Protein AF-A0A7S2D6H2-F1 (afdb_monomer_lite)

Radius of gyration: 19.82 Å; chains: 1; bounding box: 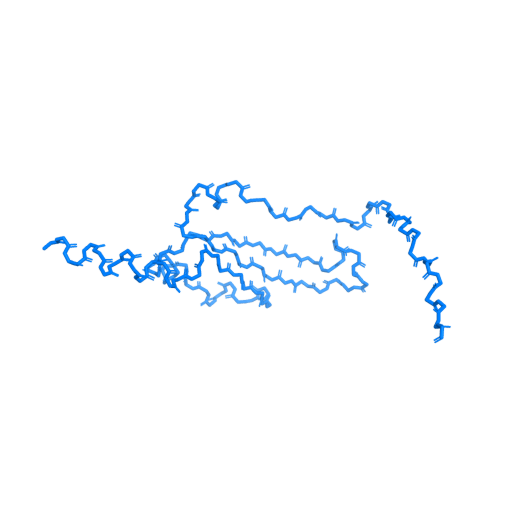43×46×53 Å

Structure (mmCIF, N/CA/C/O backbone):
data_AF-A0A7S2D6H2-F1
#
_entry.id   AF-A0A7S2D6H2-F1
#
loop_
_atom_site.group_PDB
_atom_site.id
_atom_site.type_symbol
_atom_site.label_atom_id
_atom_site.label_alt_id
_atom_site.label_comp_id
_atom_site.label_asym_id
_atom_site.label_entity_id
_atom_site.label_seq_id
_atom_site.pdbx_PDB_ins_code
_atom_site.Cartn_x
_atom_site.Cartn_y
_atom_site.Cartn_z
_atom_site.occupancy
_atom_site.B_iso_or_equiv
_atom_site.auth_seq_id
_atom_site.auth_comp_id
_atom_site.auth_asym_id
_atom_site.auth_atom_id
_atom_site.pdbx_PDB_model_num
ATOM 1 N N . LEU A 1 1 ? -27.297 6.524 23.996 1.00 52.06 1 LEU A N 1
ATOM 2 C CA . LEU A 1 1 ? -25.910 5.998 23.920 1.00 52.06 1 LEU A CA 1
ATOM 3 C C . LEU A 1 1 ? -25.820 4.689 23.122 1.00 52.06 1 LEU A C 1
ATOM 5 O O . LEU A 1 1 ? -25.005 4.605 22.216 1.00 52.06 1 LEU A O 1
ATOM 9 N N . VAL A 1 2 ? -26.673 3.694 23.403 1.00 51.09 2 VAL A N 1
ATOM 10 C CA . VAL A 1 2 ? -26.686 2.386 22.706 1.00 51.09 2 VAL A CA 1
ATOM 11 C C . VAL A 1 2 ? -27.036 2.503 21.214 1.00 51.09 2 VAL A C 1
ATOM 13 O O . VAL A 1 2 ? -26.420 1.834 20.392 1.00 51.09 2 VAL A O 1
ATOM 16 N N . THR A 1 3 ? -27.953 3.401 20.847 1.00 44.84 3 THR A N 1
ATOM 17 C CA . THR A 1 3 ? -28.370 3.641 19.452 1.00 44.84 3 THR A CA 1
ATOM 18 C C . THR A 1 3 ? -27.236 4.209 18.595 1.00 44.84 3 THR A C 1
ATOM 20 O O . THR A 1 3 ? -26.919 3.645 17.558 1.00 44.84 3 THR A O 1
ATOM 23 N N . ALA A 1 4 ? -26.519 5.222 19.097 1.00 50.34 4 ALA A N 1
ATOM 24 C CA . ALA A 1 4 ? -25.362 5.817 18.418 1.00 50.34 4 ALA A CA 1
ATOM 25 C C . ALA A 1 4 ? -24.190 4.831 18.246 1.00 50.34 4 ALA A C 1
ATOM 27 O O . ALA A 1 4 ? -23.463 4.877 17.258 1.00 50.34 4 ALA A O 1
ATOM 28 N N . LEU A 1 5 ? -24.000 3.906 19.197 1.00 48.34 5 LEU A N 1
ATOM 29 C CA . LEU A 1 5 ? -23.013 2.829 19.065 1.00 48.34 5 LEU A CA 1
ATOM 30 C C . LEU A 1 5 ? -23.436 1.779 18.027 1.00 48.34 5 LEU A C 1
ATOM 32 O O . LEU A 1 5 ? -22.568 1.208 17.372 1.00 48.34 5 LEU A O 1
ATOM 36 N N . ARG A 1 6 ? -24.743 1.536 17.862 1.00 50.22 6 ARG A N 1
ATOM 37 C CA . ARG A 1 6 ? -25.303 0.594 16.881 1.00 50.22 6 ARG A CA 1
ATOM 38 C C . ARG A 1 6 ? -25.216 1.145 15.458 1.00 50.22 6 ARG A C 1
ATOM 40 O O . ARG A 1 6 ? -24.676 0.459 14.599 1.00 50.22 6 ARG A O 1
ATOM 47 N N . GLU A 1 7 ? -25.602 2.404 15.255 1.00 53.78 7 GLU A N 1
ATOM 48 C CA . GLU A 1 7 ? -25.464 3.124 13.978 1.00 53.78 7 GLU A CA 1
ATOM 49 C C . GLU A 1 7 ? -24.000 3.202 13.533 1.00 53.78 7 GLU A C 1
ATOM 51 O O . GLU A 1 7 ? -23.676 2.939 12.378 1.00 53.78 7 GLU A O 1
ATOM 56 N N . ARG A 1 8 ? -23.077 3.467 14.469 1.00 54.03 8 ARG A N 1
ATOM 57 C CA . ARG A 1 8 ? -21.635 3.453 14.188 1.00 54.03 8 ARG A CA 1
ATOM 58 C C . ARG A 1 8 ? -21.141 2.061 13.779 1.00 54.03 8 ARG A C 1
ATOM 60 O O . ARG A 1 8 ? -20.251 1.963 12.944 1.00 54.03 8 ARG A O 1
ATOM 67 N N . LYS A 1 9 ? -21.710 0.989 14.338 1.00 52.31 9 LYS A N 1
ATOM 68 C CA . LYS A 1 9 ? -21.364 -0.404 14.005 1.00 52.31 9 LYS A CA 1
ATOM 69 C C . LYS A 1 9 ? -21.931 -0.835 12.646 1.00 52.31 9 LYS A C 1
ATOM 71 O O . LYS A 1 9 ? -21.252 -1.554 11.922 1.00 52.31 9 LYS A O 1
ATOM 76 N N . GLU A 1 10 ? -23.126 -0.366 12.290 1.00 56.47 10 GLU A N 1
ATOM 77 C CA . GLU A 1 10 ? -23.749 -0.578 10.975 1.00 56.47 10 GLU A CA 1
ATOM 78 C C . GLU A 1 10 ? -23.021 0.202 9.869 1.00 56.47 10 GLU A C 1
ATOM 80 O O . GLU A 1 10 ? -22.696 -0.372 8.832 1.00 56.47 10 GLU A O 1
ATOM 85 N N . LEU A 1 11 ? -22.632 1.457 10.125 1.00 56.22 11 LEU A N 1
ATOM 86 C CA . LEU A 1 11 ? -21.762 2.240 9.235 1.00 56.22 11 LEU A CA 1
ATOM 87 C C . LEU A 1 11 ? -20.389 1.587 9.030 1.00 56.22 11 LEU A C 1
ATOM 89 O O . LEU A 1 11 ? -19.874 1.571 7.915 1.00 56.22 11 LEU A O 1
ATOM 93 N N . LEU A 1 12 ? -19.802 1.012 10.084 1.00 54.53 12 LEU A N 1
ATOM 94 C CA . LEU A 1 12 ? -18.538 0.274 9.986 1.00 54.53 12 LEU A CA 1
ATOM 95 C C . LEU A 1 12 ? -18.674 -1.026 9.179 1.00 54.53 12 LEU A C 1
ATOM 97 O O . LEU A 1 12 ? -17.693 -1.447 8.575 1.00 54.53 12 LEU A O 1
ATOM 101 N N . GLY A 1 13 ? -19.864 -1.635 9.141 1.00 55.34 13 GLY A N 1
ATOM 102 C CA . GLY A 1 13 ? -20.164 -2.792 8.291 1.00 55.34 13 GLY A CA 1
ATOM 103 C C . GLY A 1 13 ? -20.334 -2.451 6.806 1.00 55.34 13 GLY A C 1
ATOM 104 O O . GLY A 1 13 ? -20.188 -3.335 5.968 1.00 55.34 13 GLY A O 1
ATOM 105 N N . LEU A 1 14 ? -20.610 -1.183 6.481 1.00 57.41 14 LEU A N 1
ATOM 106 C CA . LEU A 1 14 ? -20.710 -0.663 5.110 1.00 57.41 14 LEU A CA 1
ATOM 107 C C . LEU A 1 14 ? -19.391 -0.077 4.585 1.00 57.41 14 LEU A C 1
ATOM 109 O O . LEU A 1 14 ? -19.271 0.196 3.394 1.00 57.41 14 LEU A O 1
ATOM 113 N N . CYS A 1 15 ? -18.415 0.157 5.462 1.00 64.31 15 CYS A N 1
ATOM 114 C CA . CYS A 1 15 ? -17.107 0.665 5.069 1.00 64.31 15 CYS A CA 1
ATOM 115 C C . CYS A 1 15 ? -16.219 -0.469 4.562 1.00 64.31 15 CYS A C 1
ATOM 117 O O . CYS A 1 15 ? -16.103 -1.506 5.217 1.00 64.31 15 CYS A O 1
ATOM 119 N N . ASP A 1 16 ? -15.513 -0.233 3.455 1.00 77.25 16 ASP A N 1
ATOM 120 C CA . ASP A 1 16 ? -14.521 -1.185 2.970 1.00 77.25 16 ASP A CA 1
ATOM 121 C C . ASP A 1 16 ? -13.481 -1.495 4.069 1.00 77.25 16 ASP A C 1
ATOM 123 O O . ASP A 1 16 ? -12.905 -0.582 4.679 1.00 77.25 16 ASP A O 1
ATOM 127 N N . PRO A 1 17 ? -13.206 -2.782 4.350 1.00 83.88 17 PRO A N 1
ATOM 128 C CA . PRO A 1 17 ? -12.254 -3.172 5.390 1.00 83.88 17 PRO A CA 1
ATOM 129 C C . PRO A 1 17 ? -10.804 -2.853 4.996 1.00 83.88 17 PRO A C 1
ATOM 131 O O . PRO A 1 17 ? -9.922 -2.772 5.861 1.00 83.88 17 PRO A O 1
ATOM 134 N N . CYS A 1 18 ? -10.565 -2.681 3.694 1.00 89.88 18 CYS A N 1
ATOM 135 C CA . CYS A 1 18 ? -9.273 -2.436 3.082 1.00 89.88 18 CYS A CA 1
ATOM 136 C C . CYS A 1 18 ? -9.394 -1.333 2.025 1.00 89.88 18 CYS A C 1
ATOM 138 O O . CYS A 1 18 ? -10.299 -1.353 1.197 1.00 89.88 18 CYS A O 1
ATOM 140 N N . LEU A 1 19 ? -8.442 -0.409 2.034 1.00 91.50 19 LEU A N 1
ATOM 141 C CA . LEU A 1 19 ? -8.231 0.600 1.007 1.00 91.50 19 LEU A CA 1
ATOM 142 C C . LEU A 1 19 ? -6.970 0.226 0.228 1.00 91.50 19 LEU A C 1
ATOM 144 O O . LEU A 1 19 ? -5.918 0.036 0.835 1.00 91.50 19 LEU A O 1
ATOM 148 N N . ILE A 1 20 ? -7.048 0.168 -1.101 1.00 93.50 20 ILE A N 1
ATOM 149 C CA . ILE A 1 20 ? -5.876 0.012 -1.970 1.00 93.50 20 ILE A CA 1
ATOM 150 C C . ILE A 1 20 ? -5.893 1.145 -2.990 1.00 93.50 20 ILE A C 1
ATOM 152 O O . ILE A 1 20 ? -6.870 1.315 -3.716 1.00 93.50 20 ILE A O 1
ATOM 156 N N . CYS A 1 21 ? -4.813 1.917 -3.050 1.00 93.69 21 CYS A N 1
ATOM 157 C CA . CYS A 1 21 ? -4.643 2.988 -4.024 1.00 93.69 21 CYS A CA 1
ATOM 158 C C . CYS A 1 21 ? -3.278 2.858 -4.708 1.00 93.69 21 CYS A C 1
ATOM 160 O O . CYS 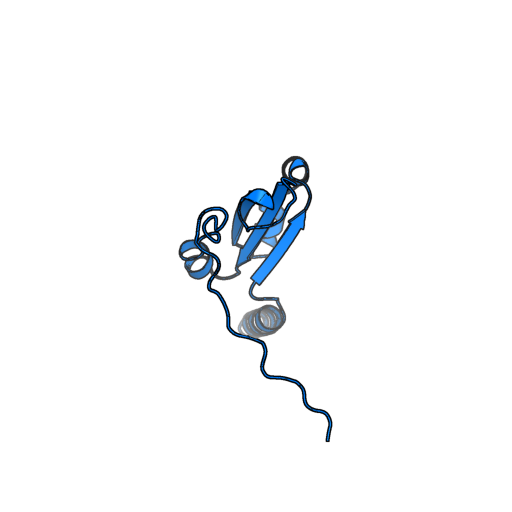A 1 21 ? -2.254 2.691 -4.046 1.00 93.69 21 CYS A O 1
ATOM 162 N N . GLU A 1 22 ? -3.277 2.934 -6.036 1.00 94.31 22 GLU A N 1
ATOM 163 C CA . GLU A 1 22 ? -2.081 2.966 -6.876 1.00 94.31 22 GLU A CA 1
ATOM 164 C C . GLU A 1 22 ? -1.984 4.347 -7.522 1.00 94.31 22 GLU A C 1
ATOM 166 O O . GLU A 1 22 ? -2.979 4.853 -8.047 1.00 94.31 22 GLU A O 1
ATOM 171 N N . ASN A 1 23 ? -0.811 4.978 -7.449 1.00 96.38 23 ASN A N 1
ATOM 172 C CA . ASN A 1 23 ? -0.567 6.219 -8.177 1.00 96.38 23 ASN A CA 1
ATOM 173 C C . ASN A 1 23 ? 0.917 6.414 -8.531 1.00 96.38 23 ASN A C 1
ATOM 175 O O . ASN A 1 23 ? 1.798 5.641 -8.145 1.00 96.38 23 ASN A O 1
ATOM 179 N N . VAL A 1 24 ? 1.231 7.492 -9.249 1.00 95.81 24 VAL A N 1
ATOM 180 C CA . VAL A 1 24 ? 2.611 7.934 -9.456 1.00 95.81 24 VAL A CA 1
ATOM 181 C C . VAL A 1 24 ? 3.284 8.290 -8.117 1.00 95.81 24 VAL A C 1
ATOM 183 O O . VAL A 1 24 ? 2.620 8.806 -7.215 1.00 95.81 24 VAL A O 1
ATOM 186 N N . PRO A 1 25 ? 4.605 8.063 -7.968 1.00 95.19 25 PRO A N 1
ATOM 187 C CA . PRO A 1 25 ? 5.320 8.334 -6.715 1.00 95.19 25 PRO A CA 1
ATOM 188 C C . PRO A 1 25 ? 5.184 9.763 -6.177 1.00 95.19 25 PRO A C 1
ATOM 190 O O . PRO A 1 25 ? 5.190 9.972 -4.967 1.00 95.19 25 PRO A O 1
ATOM 193 N N . THR A 1 26 ? 5.004 10.745 -7.061 1.00 94.50 26 THR A N 1
ATOM 194 C CA . THR A 1 26 ? 4.847 12.158 -6.694 1.00 94.50 26 THR A CA 1
ATOM 195 C C . THR A 1 26 ? 3.569 12.454 -5.909 1.00 94.50 26 THR A C 1
ATOM 197 O O . THR A 1 26 ? 3.499 13.501 -5.269 1.00 94.50 26 THR A O 1
ATOM 200 N N . LEU A 1 27 ? 2.590 11.536 -5.871 1.00 91.81 27 LEU A N 1
ATOM 201 C CA . LEU A 1 27 ? 1.402 11.680 -5.025 1.00 91.81 27 LEU A CA 1
ATOM 202 C C . LEU A 1 27 ? 1.759 11.821 -3.534 1.00 91.81 27 LEU A C 1
ATOM 204 O O . LEU A 1 27 ? 1.017 12.485 -2.815 1.00 91.81 27 LEU A O 1
ATOM 208 N N . LEU A 1 28 ? 2.893 11.269 -3.068 1.00 89.19 28 LEU A N 1
ATOM 209 C CA . LEU A 1 28 ? 3.352 11.428 -1.674 1.00 89.19 28 LEU A CA 1
ATOM 210 C C . LEU A 1 28 ? 3.362 12.885 -1.216 1.00 89.19 28 LEU A C 1
ATOM 212 O O . LEU A 1 28 ? 3.045 13.157 -0.065 1.00 89.19 28 LEU A O 1
ATOM 216 N N . ASN A 1 29 ? 3.678 13.809 -2.123 1.00 91.19 29 ASN A N 1
ATOM 217 C CA . ASN A 1 29 ? 3.782 15.234 -1.821 1.00 91.19 29 ASN A CA 1
ATOM 218 C C . ASN A 1 29 ? 2.420 15.888 -1.531 1.00 91.19 29 ASN A C 1
ATOM 220 O O . ASN A 1 29 ? 2.369 16.995 -1.006 1.00 91.19 29 ASN A O 1
ATOM 224 N N . HIS A 1 30 ? 1.323 15.219 -1.889 1.00 90.06 30 HIS A N 1
ATOM 225 C CA . HIS A 1 30 ? -0.045 15.724 -1.762 1.00 90.06 30 HIS A CA 1
ATOM 226 C C . HIS A 1 30 ? -0.916 14.849 -0.851 1.00 90.06 30 HIS A C 1
ATOM 228 O O . HIS A 1 30 ? -2.073 15.183 -0.592 1.00 90.06 30 HIS A O 1
ATOM 234 N N . LEU A 1 31 ? -0.390 13.716 -0.379 1.00 88.06 31 LEU A N 1
ATOM 235 C CA . LEU A 1 31 ? -1.145 12.762 0.417 1.00 88.06 31 LEU A CA 1
ATOM 236 C C . LEU A 1 31 ? -1.200 13.206 1.886 1.00 88.06 31 LEU A C 1
ATOM 238 O O . LEU A 1 31 ? -0.174 13.309 2.553 1.00 88.06 31 LEU A O 1
ATOM 242 N N . SER A 1 32 ? -2.408 13.408 2.415 1.00 89.75 32 SER A N 1
ATOM 243 C CA . SER A 1 32 ? -2.616 13.669 3.844 1.00 89.75 32 SER A CA 1
ATOM 244 C C . SER A 1 32 ? -2.977 12.381 4.584 1.00 89.75 32 SER A C 1
ATOM 246 O O . SER A 1 32 ? -4.114 11.907 4.524 1.00 89.75 32 SER A O 1
ATOM 248 N N . PHE A 1 33 ? -2.008 11.818 5.308 1.00 89.12 33 PHE A N 1
ATOM 249 C CA . PHE A 1 33 ? -2.228 10.650 6.169 1.00 89.12 33 PHE A CA 1
ATOM 250 C C . PHE A 1 33 ? -3.205 10.933 7.312 1.00 89.12 33 PHE A C 1
ATOM 252 O O . PHE A 1 33 ? -3.979 10.055 7.684 1.00 89.12 33 PHE A O 1
ATOM 259 N N . GLU A 1 34 ? -3.222 12.166 7.817 1.00 91.31 34 GLU A N 1
ATOM 260 C CA . GLU A 1 34 ? -4.131 12.590 8.882 1.00 91.31 34 GLU A CA 1
ATOM 261 C C . GLU A 1 34 ? -5.601 12.448 8.457 1.00 91.31 34 GLU A C 1
ATOM 263 O O . GLU A 1 34 ? -6.438 11.985 9.232 1.00 91.31 34 GLU A O 1
ATOM 268 N N . HIS A 1 35 ? -5.935 12.786 7.206 1.00 90.12 35 HIS A N 1
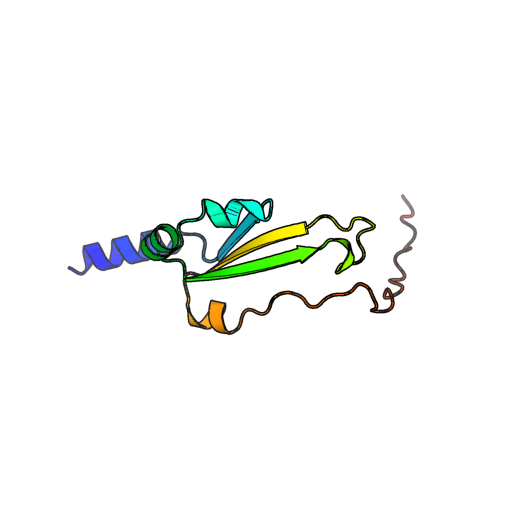ATOM 269 C CA . HIS A 1 35 ? -7.292 12.583 6.693 1.00 90.12 35 HIS A CA 1
ATOM 270 C C . HIS A 1 35 ? -7.672 11.102 6.621 1.00 90.12 35 HIS A C 1
ATOM 272 O O . HIS A 1 35 ? -8.796 10.745 6.971 1.00 90.12 35 HIS A O 1
ATOM 278 N N . LEU A 1 36 ? -6.750 10.230 6.211 1.00 90.56 36 LEU A N 1
ATOM 279 C CA . LEU A 1 36 ? -6.999 8.787 6.159 1.00 90.56 36 LEU A CA 1
ATOM 280 C C . LEU A 1 36 ? -7.189 8.194 7.562 1.00 90.56 36 LEU A C 1
ATOM 282 O O . LEU A 1 36 ? -8.069 7.354 7.758 1.00 90.56 36 LEU A O 1
ATOM 286 N N . GLU A 1 37 ? -6.440 8.684 8.550 1.00 89.75 37 GLU A N 1
ATOM 287 C CA . GLU A 1 37 ? -6.603 8.295 9.952 1.00 89.75 37 GLU A CA 1
ATOM 288 C C . GLU A 1 37 ? -7.944 8.776 10.528 1.00 89.75 37 GLU A C 1
ATOM 290 O O . GLU A 1 37 ? -8.643 7.992 11.171 1.00 89.75 37 GLU A O 1
ATOM 295 N N . LYS A 1 38 ? -8.374 10.011 10.223 1.00 89.19 38 LYS A N 1
ATOM 296 C CA . LYS A 1 38 ? -9.716 10.524 10.582 1.00 89.19 38 LYS A CA 1
ATOM 297 C C . LYS A 1 38 ? -10.834 9.696 9.961 1.00 89.19 38 LYS A C 1
ATOM 299 O O . LYS A 1 38 ? -11.866 9.476 10.593 1.00 89.19 38 LYS A O 1
ATOM 304 N N . LEU A 1 39 ? -10.618 9.213 8.739 1.00 87.69 39 LEU A N 1
ATOM 305 C CA . LEU A 1 39 ? -11.531 8.283 8.093 1.00 87.69 39 LEU A CA 1
ATOM 306 C C . LEU A 1 39 ? -11.507 6.904 8.740 1.00 87.69 39 LEU A C 1
ATOM 308 O O . LEU A 1 39 ? -12.431 6.155 8.468 1.00 87.69 39 LEU A O 1
ATOM 312 N N . GLY A 1 40 ? -10.537 6.588 9.603 1.00 90.62 40 GLY A N 1
ATOM 313 C CA . GLY A 1 40 ? -10.411 5.350 10.372 1.00 90.62 40 GLY A CA 1
ATOM 314 C C . GLY 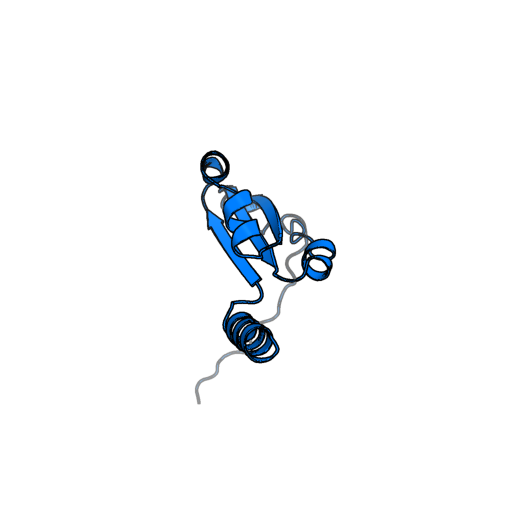A 1 40 ? -9.511 4.294 9.730 1.00 90.62 40 GLY A C 1
ATOM 315 O O . GLY A 1 40 ? -9.646 3.118 10.067 1.00 90.62 40 GLY A O 1
ATOM 316 N N . TYR A 1 41 ? -8.637 4.680 8.797 1.00 92.94 41 TYR A N 1
ATOM 317 C CA . TYR A 1 41 ? -7.670 3.784 8.166 1.00 92.94 41 TYR A CA 1
ATOM 318 C C . TYR A 1 41 ? -6.271 3.954 8.754 1.00 92.94 41 TYR A C 1
ATOM 320 O O . TYR A 1 41 ? -5.720 5.052 8.809 1.00 92.94 41 TYR A O 1
ATOM 328 N N . TYR A 1 42 ? -5.645 2.829 9.074 1.00 93.88 42 TYR A N 1
ATOM 329 C CA . TYR A 1 42 ? -4.215 2.740 9.323 1.00 93.88 42 TYR A CA 1
ATOM 330 C C . TYR A 1 42 ? -3.528 2.376 8.009 1.00 93.88 42 TYR A C 1
ATOM 332 O O . TYR A 1 42 ? -3.852 1.343 7.421 1.00 93.88 42 TYR A O 1
ATOM 340 N N . CYS A 1 43 ? -2.589 3.202 7.548 1.00 94.69 43 CYS A N 1
ATOM 341 C CA . CYS A 1 43 ? -2.014 3.080 6.208 1.00 94.69 43 CYS A CA 1
ATOM 342 C C . CYS A 1 43 ? -0.526 2.700 6.218 1.00 94.69 43 CYS A C 1
ATOM 344 O O . CYS A 1 43 ? 0.239 3.130 7.080 1.00 94.69 43 CYS A O 1
ATOM 346 N N . LYS A 1 44 ? -0.109 1.933 5.209 1.00 94.00 44 LYS A N 1
ATOM 347 C CA . LYS A 1 44 ? 1.284 1.721 4.795 1.00 94.00 44 LYS A CA 1
ATOM 348 C C . LYS A 1 44 ? 1.424 2.185 3.354 1.00 94.00 44 LYS A C 1
ATOM 350 O O . LYS A 1 44 ? 0.525 1.977 2.541 1.00 94.00 44 LYS A O 1
ATOM 355 N N . VAL A 1 45 ? 2.570 2.775 3.042 1.00 94.12 45 VAL A N 1
ATOM 356 C CA . VAL A 1 45 ? 2.901 3.208 1.687 1.00 94.12 45 VAL A CA 1
ATOM 357 C C . VAL A 1 45 ? 4.264 2.667 1.311 1.00 94.12 45 VAL A C 1
ATOM 359 O O . VAL A 1 45 ? 5.182 2.648 2.127 1.00 94.12 45 VAL A O 1
ATOM 362 N N . PHE A 1 46 ? 4.380 2.199 0.078 1.00 93.38 46 PHE A N 1
ATOM 363 C CA . PHE A 1 46 ? 5.628 1.713 -0.489 1.00 93.38 46 PHE A CA 1
ATOM 364 C C . PHE A 1 46 ? 5.626 1.945 -1.999 1.00 93.38 46 PHE A C 1
ATOM 366 O O . PHE A 1 46 ? 4.577 2.138 -2.614 1.00 93.38 46 PHE A O 1
ATOM 373 N N . VAL A 1 47 ? 6.815 1.950 -2.595 1.00 92.62 47 VAL A N 1
ATOM 374 C CA . VAL A 1 47 ? 6.986 2.095 -4.042 1.00 92.62 47 VAL A CA 1
ATOM 375 C C . VAL A 1 47 ? 7.394 0.751 -4.626 1.00 92.62 47 VAL A C 1
ATOM 377 O O . VAL A 1 47 ? 8.307 0.101 -4.120 1.00 92.62 47 VAL A O 1
ATOM 380 N N . VAL A 1 48 ? 6.723 0.350 -5.701 1.00 92.19 48 VAL A N 1
ATOM 381 C CA . VAL A 1 48 ? 7.048 -0.837 -6.494 1.00 92.19 48 VAL A CA 1
ATOM 382 C C . VAL A 1 48 ? 7.506 -0.422 -7.885 1.00 92.19 48 VAL A C 1
ATOM 384 O O . VAL A 1 48 ? 6.991 0.538 -8.459 1.00 92.19 48 VAL A O 1
ATOM 387 N N . SER A 1 49 ? 8.464 -1.151 -8.448 1.00 91.50 49 SER A N 1
ATOM 388 C CA . SER A 1 49 ? 8.807 -1.066 -9.869 1.00 91.50 49 SER A CA 1
ATOM 389 C C . SER A 1 49 ? 8.259 -2.284 -10.597 1.00 91.50 49 SER A C 1
ATOM 391 O O . SER A 1 49 ? 8.455 -3.405 -10.133 1.00 91.50 49 SER A O 1
ATOM 393 N N . GLY A 1 50 ? 7.647 -2.104 -11.770 1.00 89.12 50 GLY A N 1
ATOM 394 C CA . GLY A 1 50 ? 7.206 -3.238 -12.594 1.00 89.12 50 GLY A CA 1
ATOM 395 C C . GLY A 1 50 ? 8.331 -4.247 -12.882 1.00 89.12 50 GLY A C 1
ATOM 396 O O . GLY A 1 50 ? 8.093 -5.455 -12.885 1.00 89.12 50 GLY A O 1
ATOM 397 N N . SER A 1 51 ? 9.574 -3.774 -13.011 1.00 88.19 51 SER A N 1
ATOM 398 C CA . SER A 1 51 ? 10.747 -4.626 -13.240 1.00 88.19 51 SER A CA 1
ATOM 399 C C . SER A 1 51 ? 11.011 -5.598 -12.091 1.00 88.19 51 SER A C 1
ATOM 401 O O . SER A 1 51 ? 11.577 -6.662 -12.316 1.00 88.19 51 SER A O 1
ATOM 403 N N . GLN A 1 52 ? 10.554 -5.287 -10.873 1.00 89.00 52 GLN A N 1
ATOM 404 C CA . GLN A 1 52 ? 10.640 -6.187 -9.723 1.00 89.00 52 GLN A CA 1
ATOM 405 C C . GLN A 1 52 ? 9.641 -7.347 -9.817 1.00 89.00 52 GLN A C 1
ATOM 407 O O . GLN A 1 52 ? 9.833 -8.344 -9.133 1.00 89.00 52 GLN A O 1
ATOM 412 N N . PHE A 1 53 ? 8.613 -7.260 -10.664 1.00 87.75 53 PHE A N 1
ATOM 413 C CA . PHE A 1 53 ? 7.498 -8.214 -10.740 1.00 87.75 53 PHE A CA 1
ATOM 414 C C . PHE A 1 53 ? 7.346 -8.843 -12.130 1.00 87.75 53 PHE A C 1
ATOM 416 O O . PHE A 1 53 ? 6.239 -9.146 -12.563 1.00 87.75 53 PHE A O 1
ATOM 423 N N . ARG A 1 54 ? 8.468 -9.062 -12.833 1.00 82.25 54 ARG A N 1
ATOM 424 C CA . ARG A 1 54 ? 8.515 -9.671 -14.180 1.00 82.25 54 ARG A CA 1
ATOM 425 C C . ARG A 1 54 ? 7.770 -8.878 -15.261 1.00 82.25 54 ARG A C 1
ATOM 427 O O . ARG A 1 54 ? 7.498 -9.411 -16.334 1.00 82.25 54 ARG A O 1
ATOM 434 N N . CYS A 1 55 ? 7.477 -7.603 -15.024 1.00 81.50 55 CYS A N 1
ATOM 435 C CA . CYS A 1 55 ? 7.002 -6.721 -16.080 1.00 81.50 55 CYS A CA 1
ATOM 436 C C . CYS A 1 55 ? 8.206 -6.200 -16.874 1.00 81.50 55 CYS A C 1
ATOM 438 O O . CYS A 1 55 ? 9.201 -5.773 -16.289 1.00 81.50 55 CYS A O 1
ATOM 440 N N . ALA A 1 56 ? 8.084 -6.122 -18.201 1.00 82.62 56 ALA A N 1
ATOM 441 C CA . ALA A 1 56 ? 9.100 -5.539 -19.089 1.00 82.62 56 ALA A CA 1
ATOM 442 C C . ALA A 1 56 ? 9.267 -4.007 -18.930 1.00 82.62 56 ALA A C 1
ATOM 444 O O . ALA A 1 56 ? 9.872 -3.345 -19.766 1.00 82.62 56 ALA A O 1
ATOM 445 N N . SER A 1 57 ? 8.704 -3.419 -17.871 1.00 84.50 57 SER A N 1
ATOM 446 C CA . SER A 1 57 ? 8.681 -1.984 -17.618 1.00 84.50 57 SER A CA 1
ATOM 447 C C . SER A 1 57 ? 9.243 -1.682 -16.237 1.00 84.50 57 SER A C 1
ATOM 449 O O . SER A 1 57 ? 8.740 -2.187 -15.238 1.00 84.50 57 SER A O 1
ATOM 451 N N . ALA A 1 58 ? 10.225 -0.783 -16.163 1.00 89.06 58 ALA A N 1
ATOM 452 C CA . ALA A 1 58 ? 10.750 -0.243 -14.906 1.00 89.06 58 ALA A CA 1
ATOM 453 C C . ALA A 1 58 ? 9.872 0.885 -14.322 1.00 89.06 58 ALA A C 1
ATOM 455 O O . ALA A 1 58 ? 10.337 1.708 -13.533 1.00 89.06 58 ALA A O 1
ATOM 456 N N . ARG A 1 59 ? 8.603 0.978 -14.745 1.00 93.56 59 ARG A N 1
ATOM 457 C CA . ARG A 1 59 ? 7.702 2.042 -14.306 1.00 93.56 59 ARG A CA 1
ATOM 458 C C . ARG A 1 59 ? 7.420 1.890 -12.813 1.00 93.56 59 ARG A C 1
ATOM 460 O O . ARG A 1 59 ? 6.924 0.855 -12.370 1.00 93.56 59 ARG A O 1
ATOM 467 N N . GLN A 1 60 ? 7.724 2.945 -12.064 1.00 94.06 60 GLN A N 1
ATOM 468 C CA . GLN A 1 60 ? 7.486 3.005 -10.629 1.00 94.06 60 GLN A CA 1
ATOM 469 C C . GLN A 1 60 ? 6.050 3.415 -10.316 1.00 94.06 60 GLN A C 1
ATOM 471 O O . GLN A 1 60 ? 5.450 4.237 -11.025 1.00 94.06 60 GLN A O 1
ATOM 476 N N . ARG A 1 61 ? 5.529 2.851 -9.228 1.00 95.19 61 ARG A N 1
ATOM 477 C CA . ARG A 1 61 ? 4.227 3.157 -8.647 1.00 95.19 61 ARG A CA 1
ATOM 478 C C . ARG A 1 61 ? 4.282 3.208 -7.145 1.00 95.19 61 ARG A C 1
ATOM 480 O O . ARG A 1 61 ? 4.874 2.341 -6.515 1.00 95.19 61 ARG A O 1
ATOM 487 N N . LEU A 1 62 ? 3.626 4.214 -6.596 1.00 95.25 62 LEU A N 1
ATOM 488 C CA . LEU A 1 62 ? 3.253 4.248 -5.204 1.00 95.25 62 LEU A CA 1
ATOM 489 C C . LEU A 1 62 ? 2.033 3.367 -4.995 1.00 95.25 62 LEU A C 1
ATOM 491 O O . LEU A 1 62 ? 1.051 3.469 -5.725 1.00 95.25 62 LEU A O 1
ATOM 495 N N . VAL A 1 63 ? 2.105 2.538 -3.966 1.00 95.50 63 VAL A N 1
ATOM 496 C CA . VAL A 1 63 ? 0.998 1.727 -3.487 1.00 95.50 63 VAL A CA 1
ATOM 497 C C . VAL A 1 63 ? 0.715 2.145 -2.054 1.00 95.50 63 VAL A C 1
ATOM 499 O O . VAL A 1 63 ? 1.592 2.072 -1.191 1.00 95.50 63 VAL A O 1
ATOM 502 N N . LEU A 1 64 ? -0.511 2.595 -1.812 1.00 95.62 64 LEU A N 1
ATOM 503 C CA . LEU A 1 64 ? -1.057 2.832 -0.486 1.00 95.62 64 LEU A CA 1
ATOM 504 C C . LEU A 1 64 ? -2.008 1.695 -0.145 1.00 95.62 64 LEU A C 1
ATOM 506 O O . LEU A 1 64 ? -2.929 1.401 -0.906 1.00 95.62 64 LEU A O 1
ATOM 510 N N . ILE A 1 65 ? -1.791 1.086 1.016 1.00 95.69 65 ILE A N 1
ATOM 511 C CA . ILE A 1 65 ? -2.687 0.081 1.581 1.00 95.69 65 ILE A CA 1
ATOM 512 C C . ILE A 1 65 ? -3.134 0.556 2.954 1.00 95.69 65 ILE A C 1
ATOM 514 O O . ILE A 1 65 ? -2.301 0.847 3.813 1.00 95.69 65 ILE A O 1
ATOM 518 N N . GLY A 1 66 ? -4.444 0.634 3.150 1.00 95.19 66 GLY A N 1
ATOM 519 C CA . GLY A 1 66 ? -5.081 1.013 4.402 1.00 95.19 66 GLY A CA 1
ATOM 520 C C . GLY A 1 66 ? -5.936 -0.121 4.947 1.00 95.19 66 GLY A C 1
ATOM 521 O O . GLY A 1 66 ? -6.682 -0.738 4.198 1.00 95.19 66 GLY A O 1
ATOM 522 N N . PHE A 1 67 ? -5.879 -0.369 6.252 1.00 94.56 67 PHE A N 1
ATOM 523 C CA . PHE A 1 67 ? -6.804 -1.273 6.939 1.00 94.56 67 PHE A CA 1
ATOM 524 C C . PHE A 1 67 ? -7.482 -0.552 8.096 1.00 94.56 67 PHE A C 1
ATOM 526 O O . PHE A 1 67 ? -6.873 0.291 8.754 1.00 94.56 67 PHE A O 1
ATOM 533 N N . ARG A 1 68 ? -8.731 -0.921 8.382 1.00 90.81 68 ARG A N 1
ATOM 534 C CA . ARG A 1 68 ? -9.441 -0.470 9.592 1.00 90.81 68 ARG A CA 1
ATOM 535 C C . ARG A 1 68 ? -8.895 -1.118 10.870 1.00 90.81 68 ARG A C 1
ATOM 537 O O . ARG A 1 68 ? -8.983 -0.537 11.945 1.00 90.81 68 ARG A O 1
ATOM 544 N N . ASP A 1 69 ? -8.307 -2.308 10.743 1.00 90.81 69 ASP A N 1
ATOM 545 C CA . ASP A 1 69 ? -7.659 -3.038 11.833 1.00 90.81 69 ASP A CA 1
ATOM 546 C C . ASP A 1 69 ? -6.133 -2.839 11.795 1.00 90.81 69 ASP A C 1
ATOM 548 O O . ASP A 1 69 ? -5.433 -3.284 10.877 1.00 90.81 69 ASP A O 1
ATOM 552 N N . LYS A 1 70 ? -5.605 -2.197 12.842 1.00 91.12 70 LYS A N 1
ATOM 553 C CA . LYS A 1 70 ? -4.172 -1.940 13.020 1.00 91.12 70 LYS A CA 1
ATOM 554 C C . LYS A 1 70 ? -3.341 -3.227 13.086 1.00 91.12 70 LYS A C 1
ATOM 556 O O . LYS A 1 70 ? -2.207 -3.241 12.603 1.00 91.12 70 LYS A O 1
ATOM 561 N N . ALA A 1 71 ? -3.876 -4.313 13.646 1.00 92.62 71 ALA A N 1
ATOM 562 C CA . ALA A 1 71 ? -3.177 -5.593 13.734 1.00 92.62 71 ALA A CA 1
ATOM 563 C C . ALA A 1 71 ? -3.055 -6.269 12.360 1.00 92.62 71 ALA A C 1
ATOM 565 O O . ALA A 1 71 ? -2.028 -6.887 12.067 1.00 92.62 71 ALA A O 1
ATOM 566 N N . VAL A 1 72 ? -4.066 -6.121 11.496 1.00 92.06 72 VAL A N 1
ATOM 567 C CA . VAL A 1 72 ? -4.001 -6.588 10.100 1.00 92.06 72 VAL A CA 1
ATOM 568 C C . VAL A 1 72 ? -2.931 -5.814 9.336 1.00 92.06 72 VAL A C 1
ATOM 570 O O . VAL A 1 72 ? -2.064 -6.435 8.718 1.00 92.06 72 VAL A O 1
ATOM 573 N N . LEU A 1 73 ? -2.913 -4.481 9.452 1.00 94.19 73 LEU A N 1
ATOM 574 C CA . LEU A 1 73 ? -1.863 -3.667 8.835 1.00 94.19 73 LEU A CA 1
ATOM 575 C C . LEU A 1 73 ? -0.468 -4.075 9.322 1.00 94.19 73 LEU A C 1
ATOM 577 O O . LEU A 1 73 ? 0.461 -4.159 8.518 1.00 94.19 73 LEU A O 1
ATOM 581 N N . ALA A 1 74 ? -0.296 -4.326 10.623 1.00 93.12 74 ALA A N 1
ATOM 582 C CA . ALA A 1 74 ? 0.994 -4.716 11.188 1.00 93.12 74 ALA A CA 1
ATOM 583 C C . ALA A 1 74 ? 1.542 -5.997 10.537 1.00 93.12 74 ALA A C 1
ATOM 585 O O . ALA A 1 74 ? 2.720 -6.034 10.184 1.00 93.12 74 ALA A O 1
ATOM 586 N N . ARG A 1 75 ? 0.675 -6.991 10.294 1.00 94.69 75 ARG A N 1
ATOM 587 C CA . ARG A 1 75 ? 1.031 -8.254 9.623 1.00 94.69 75 ARG A CA 1
ATOM 588 C C . ARG A 1 75 ? 1.170 -8.137 8.105 1.00 94.69 75 ARG A C 1
ATOM 590 O O . ARG A 1 75 ? 1.789 -9.004 7.500 1.00 94.69 75 ARG A O 1
ATOM 597 N N . PHE A 1 76 ? 0.603 -7.101 7.486 1.00 93.38 76 PHE A N 1
ATOM 598 C CA . PHE A 1 76 ? 0.726 -6.899 6.046 1.00 93.38 76 PHE A CA 1
ATOM 599 C C . PHE A 1 76 ? 2.188 -6.660 5.646 1.00 93.38 76 PHE A C 1
ATOM 601 O O . PHE A 1 76 ? 2.830 -5.703 6.103 1.00 93.38 76 PHE A O 1
ATOM 608 N N . THR A 1 77 ? 2.683 -7.502 4.744 1.00 91.00 77 THR A N 1
ATOM 609 C CA . THR A 1 77 ? 3.991 -7.380 4.105 1.00 91.00 77 THR A CA 1
ATOM 610 C C . THR A 1 77 ? 3.804 -7.112 2.610 1.00 91.00 77 THR A C 1
ATOM 612 O O . THR A 1 77 ? 3.031 -7.815 1.955 1.00 91.00 77 THR A O 1
ATOM 615 N N . PRO A 1 78 ? 4.483 -6.096 2.042 1.00 87.12 78 PRO A N 1
ATOM 616 C CA . PRO A 1 78 ? 4.503 -5.906 0.598 1.00 87.12 78 PRO A CA 1
ATOM 617 C C . PRO A 1 78 ? 4.987 -7.179 -0.111 1.00 87.12 78 PRO A C 1
ATOM 619 O O . PRO A 1 78 ? 5.855 -7.877 0.426 1.00 87.12 78 PRO A O 1
ATOM 622 N N . PRO A 1 79 ? 4.457 -7.494 -1.305 1.00 84.62 79 PRO A N 1
ATOM 623 C CA . PRO A 1 79 ? 4.889 -8.674 -2.036 1.00 84.62 79 PRO A CA 1
ATOM 624 C C . PRO A 1 79 ? 6.392 -8.574 -2.352 1.00 84.62 79 PRO A C 1
ATOM 626 O O . PRO A 1 79 ? 6.862 -7.504 -2.752 1.00 84.62 79 PRO A O 1
ATOM 629 N N . PRO A 1 80 ? 7.163 -9.663 -2.181 1.00 83.75 80 PRO A N 1
ATOM 630 C CA . PRO A 1 80 ? 8.590 -9.644 -2.467 1.00 83.75 80 PRO A CA 1
ATOM 631 C C . PRO A 1 80 ? 8.837 -9.514 -3.980 1.00 83.75 80 PRO A C 1
ATOM 633 O O . PRO A 1 80 ? 8.020 -9.996 -4.773 1.00 83.75 80 PRO A O 1
ATOM 636 N N . PRO A 1 81 ? 9.971 -8.928 -4.406 1.00 83.56 81 PRO A N 1
ATOM 637 C CA . PRO A 1 81 ? 10.385 -8.940 -5.805 1.00 83.56 81 PRO A CA 1
ATOM 638 C C . PRO A 1 81 ? 10.438 -10.368 -6.375 1.00 83.56 81 PRO A C 1
ATOM 640 O O . PRO A 1 81 ? 10.968 -11.283 -5.751 1.00 83.56 81 PRO A O 1
ATOM 643 N N . GLN A 1 82 ? 9.914 -10.551 -7.585 1.00 81.81 82 GLN A N 1
ATOM 644 C CA . GLN A 1 82 ? 9.850 -11.818 -8.325 1.00 81.81 82 GLN A CA 1
ATOM 645 C C . GLN A 1 82 ? 10.717 -11.828 -9.595 1.00 81.81 82 GLN A C 1
ATOM 647 O O . GLN A 1 82 ? 10.701 -12.811 -10.341 1.00 81.81 82 GLN A O 1
ATOM 652 N N . ALA A 1 83 ? 11.457 -10.745 -9.859 1.00 70.00 83 ALA A N 1
ATOM 653 C CA . ALA A 1 83 ? 12.248 -10.551 -11.076 1.00 70.00 83 ALA A CA 1
ATOM 654 C C . ALA A 1 83 ? 13.260 -11.675 -11.347 1.00 70.00 83 ALA A C 1
ATOM 656 O O . ALA A 1 83 ? 13.491 -12.025 -12.498 1.00 70.00 83 ALA A O 1
ATOM 657 N N . THR A 1 84 ? 13.841 -12.248 -10.290 1.00 64.00 84 THR A N 1
ATOM 658 C CA . THR A 1 84 ? 14.875 -13.292 -10.370 1.00 64.00 84 THR A CA 1
ATOM 659 C C . THR A 1 84 ? 14.351 -14.693 -10.069 1.00 64.00 84 THR A C 1
ATOM 661 O O . THR A 1 84 ? 15.075 -15.668 -10.255 1.00 64.00 84 THR A O 1
ATOM 664 N N . ALA A 1 85 ? 13.105 -14.826 -9.603 1.00 66.06 85 ALA A N 1
ATOM 665 C CA . ALA A 1 85 ? 12.536 -16.138 -9.331 1.00 66.06 85 ALA A CA 1
ATOM 666 C C . ALA A 1 85 ? 12.323 -16.876 -10.663 1.00 66.06 85 ALA A C 1
ATOM 668 O O . ALA A 1 85 ? 11.791 -16.260 -11.594 1.00 66.06 85 ALA A O 1
ATOM 669 N N . PRO A 1 86 ? 12.654 -18.176 -10.773 1.00 62.09 86 PRO A N 1
ATOM 670 C CA . PRO A 1 86 ? 12.340 -18.949 -11.967 1.00 62.09 86 PRO A CA 1
ATOM 671 C C . PRO A 1 86 ? 10.833 -18.889 -12.225 1.00 62.09 86 PRO A C 1
ATOM 673 O O . PRO A 1 86 ? 10.017 -19.019 -11.305 1.00 62.09 86 PRO A O 1
ATOM 676 N N . THR A 1 87 ? 10.437 -18.615 -13.467 1.00 58.09 87 THR A N 1
ATOM 677 C CA . THR A 1 87 ? 9.030 -18.693 -13.861 1.00 58.09 87 THR A CA 1
ATOM 678 C C . THR A 1 87 ? 8.584 -20.130 -13.641 1.00 58.09 87 THR A C 1
ATOM 680 O O . THR A 1 87 ? 9.156 -21.015 -14.277 1.00 58.09 87 THR A O 1
ATOM 683 N N . PRO A 1 88 ? 7.604 -20.410 -12.756 1.00 57.56 88 PRO A N 1
ATOM 684 C CA . PRO A 1 88 ? 7.016 -21.734 -12.729 1.00 57.56 88 PRO A CA 1
ATOM 685 C C . PRO A 1 88 ? 6.471 -21.954 -14.133 1.00 57.56 88 PRO A C 1
ATOM 687 O O . PRO A 1 88 ? 5.596 -21.201 -14.569 1.00 57.56 88 PRO A O 1
ATOM 690 N N . LEU A 1 89 ? 7.024 -22.928 -14.853 1.00 52.12 89 LEU A N 1
ATOM 691 C CA . LEU A 1 89 ? 6.440 -23.423 -16.088 1.00 52.12 89 LEU A CA 1
ATOM 692 C C . LEU A 1 89 ? 5.085 -24.012 -15.698 1.00 52.12 89 LEU A C 1
ATOM 694 O O . LEU A 1 89 ? 4.958 -25.198 -15.411 1.00 52.12 89 LEU A O 1
ATOM 698 N N . ARG A 1 90 ? 4.058 -23.166 -15.593 1.00 51.28 90 ARG A N 1
ATOM 699 C CA . ARG A 1 90 ? 2.688 -23.640 -15.540 1.00 51.28 90 ARG A CA 1
ATOM 700 C C . ARG A 1 90 ? 2.438 -24.238 -16.913 1.00 51.28 90 ARG A C 1
ATOM 702 O O . ARG A 1 90 ? 2.237 -23.515 -17.883 1.00 51.28 90 ARG A O 1
ATOM 709 N N . THR A 1 91 ? 2.475 -25.562 -16.975 1.00 47.25 91 THR A N 1
ATOM 710 C CA . THR A 1 91 ? 1.844 -26.377 -18.009 1.00 47.25 91 THR A CA 1
ATOM 711 C C . THR A 1 91 ? 0.357 -26.026 -18.062 1.00 47.25 91 THR A C 1
ATOM 713 O O . THR A 1 91 ? -0.484 -26.704 -17.478 1.00 47.25 91 THR A O 1
ATOM 716 N N . VAL A 1 92 ? 0.022 -24.916 -18.714 1.00 49.91 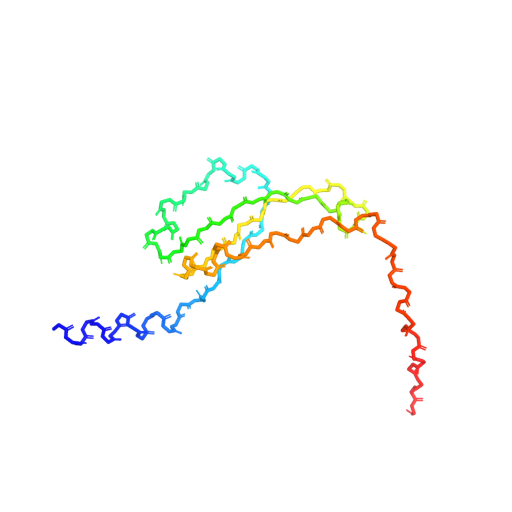92 VAL A N 1
ATOM 717 C CA . VAL A 1 92 ? -1.341 -24.586 -19.128 1.00 49.91 92 VAL A CA 1
ATOM 718 C C . VAL A 1 92 ? -1.319 -24.510 -20.643 1.00 49.91 92 VAL A C 1
ATOM 720 O O . VAL A 1 92 ? -1.388 -23.451 -21.249 1.00 49.91 92 VAL A O 1
ATOM 723 N N . ILE A 1 93 ? -1.207 -25.689 -21.244 1.00 46.84 93 ILE A N 1
ATOM 724 C CA . ILE A 1 93 ? -1.907 -25.988 -22.485 1.00 46.84 93 ILE A CA 1
ATOM 725 C C . ILE A 1 93 ? -2.690 -27.267 -22.191 1.00 46.84 93 ILE A C 1
ATOM 727 O O . ILE A 1 93 ? -2.272 -28.370 -22.525 1.00 46.84 93 ILE A O 1
ATOM 731 N N . LYS A 1 94 ? -3.821 -27.145 -21.486 1.00 47.56 94 LYS A N 1
ATOM 732 C CA . LYS A 1 94 ? -4.917 -28.059 -21.805 1.00 47.56 94 LYS A CA 1
ATOM 733 C C . LYS A 1 94 ? -5.493 -27.497 -23.091 1.00 47.56 94 LYS A C 1
ATOM 735 O O . LYS A 1 94 ? -5.984 -26.371 -23.083 1.00 47.56 94 LYS A O 1
ATOM 740 N N . ASN A 1 95 ? -5.343 -28.243 -24.180 1.00 44.72 95 ASN A N 1
ATOM 741 C CA . ASN A 1 95 ? -6.002 -27.941 -25.440 1.00 44.72 95 ASN A CA 1
ATOM 742 C C . ASN A 1 95 ? -7.482 -27.685 -25.135 1.00 44.72 95 ASN A C 1
ATOM 744 O O . ASN A 1 95 ? -8.178 -28.586 -24.669 1.00 44.72 95 ASN A O 1
ATOM 748 N N . TYR A 1 96 ? -7.952 -26.458 -25.352 1.00 46.47 96 TYR A N 1
ATOM 749 C CA . TYR A 1 96 ? -9.378 -26.211 -25.510 1.00 46.47 96 TYR A CA 1
ATOM 750 C C . TYR A 1 96 ? -9.771 -26.870 -26.836 1.00 46.47 96 TYR A C 1
ATOM 752 O O . TYR A 1 96 ? -9.670 -26.264 -27.898 1.00 46.47 96 TYR A O 1
ATOM 760 N N . SER A 1 97 ? -10.131 -28.150 -26.794 1.00 52.28 97 SER A N 1
ATOM 761 C CA . SE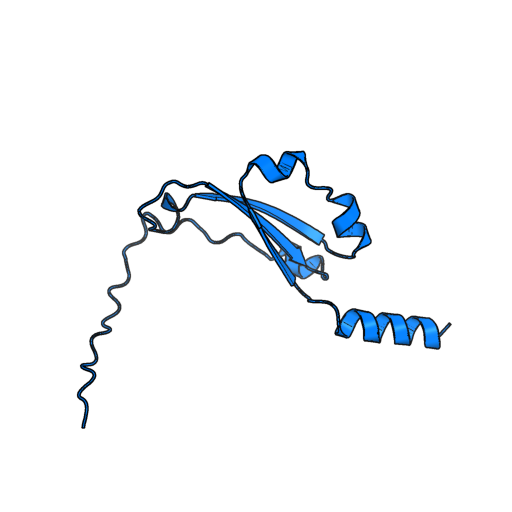R A 1 97 ? -10.869 -28.786 -27.879 1.00 52.28 97 SER A CA 1
ATOM 762 C C . SER A 1 97 ? -12.323 -28.344 -27.749 1.00 52.28 97 SER A C 1
ATOM 764 O O . SER A 1 97 ? -12.997 -28.729 -26.793 1.00 52.28 97 SER A O 1
ATOM 766 N N . HIS A 1 98 ? -12.785 -27.507 -28.677 1.00 39.38 98 HIS A N 1
ATOM 767 C CA . HIS A 1 98 ? -14.214 -27.318 -28.904 1.00 39.38 98 HIS A CA 1
ATOM 768 C C . HIS A 1 98 ? -14.804 -28.655 -29.373 1.00 39.38 98 HIS A C 1
ATOM 770 O O . HIS A 1 98 ? -14.280 -29.256 -30.312 1.00 39.38 98 HIS A O 1
ATOM 776 N N . ALA A 1 99 ? -15.836 -29.123 -28.670 1.00 43.50 99 ALA A N 1
ATOM 777 C CA . ALA A 1 99 ? -16.794 -30.086 -29.204 1.00 43.50 99 ALA A CA 1
ATOM 778 C C . ALA A 1 99 ? -17.761 -29.367 -30.152 1.00 43.50 99 ALA A C 1
ATOM 780 O O . ALA A 1 99 ? -18.028 -28.166 -29.896 1.00 43.50 99 ALA A O 1
#

Foldseek 3Di:
DVVVVVVVVVVVVVDDQKDKDKDAPCCVVVDDPVVVVVVQWDKDKDKDAVLQAPHPGRGIMIIIMTGNDPVVVVPDDDDGRCNPPPDPPPPPPPPPDDD

pLDDT: mean 78.56, std 18.32, range [39.38, 96.38]

Sequence (99 aa):
LVTALRERKELLGLCDPCLICENVPTLLNHLSFEHLEKLGYYCKVFVVSGSQFRCASARQRLVLIGFRDKAVLARFTPPPPQATAPTPLRTVIKNYSHA

InterPro domains:
  IPR001525 C-5 cytosine methyltransferase [PF00145] (19-88)
  IPR029063 S-adenosyl-L-methionine-dependent methyltransferase superfamily [G3DSA:3.40.50.150] (5-97)
  IPR029063 S-adenosyl-L-methionine-dependent methyltransferase superfamily [SSF53335] (19-93)

Secondary structure (DSSP, 8-state):
-HHHHHHHHHHHHHS-SEEEEEE-GGGGGT--HHHHHHTT-EEEEEEEEGGGGT-S---EEEEEEEES-HHHHHH--PPPP-TTSPP------------

Organism: NCBI:txid156173